Protein AF-A0A679HHQ5-F1 (afdb_monomer_lite)

Secondary structure (DSSP, 8-state):
-HHHHS--BTTB--TTTTTHHHHHHHHHHH-HHHHHHHHHHHHHHHHHHHHHHSS-GGGS-HHHHHHHHHHHHHHHIIIIISPP-SSHHHHHHHHHHHHHIIIII---HHHHHHHHHHHHHHHHHHTTSHHHHHHTT-SS-S-TT-----------

Foldseek 3Di:
DLCLLFPADPLADTLVVLCLVVVLVVVLVVDVVSVVLQVLQLVLQQVLCCVPPVGGLVPDDSVVNNVLLVVLVVLLCLQPVDDDPPDPVSVVVSVVSQVCCVPPNVHDVSNSSVSVVSNPSSVVSSLQGLRNQVSVPHRHRPDVPPPPPPPPPDDD

pLDDT: mean 82.68, std 13.49, range [41.25, 95.88]

Sequence (156 aa):
MTAVVIPSDAAGPGAREAGVVHEITRKVTADSILQQRYREGLRAFDDIARSRFGSGFHELNAENQVKMFSEVDQARQRIWVQAEPKSFSEKIRRKLEHWYYRKYVGVTDAALVLQEQMIRDVPEIFYATDIAWKSVGYSGPPFPFGYVGRQSSCAG

Radius of gyration: 19.76 Å; chains: 1; bounding box: 61×38×45 Å

Structure (mmCIF, N/CA/C/O backbone):
data_AF-A0A679HHQ5-F1
#
_entry.id   AF-A0A679HHQ5-F1
#
loop_
_atom_site.group_PDB
_atom_site.id
_atom_site.type_symbol
_atom_site.label_atom_id
_atom_site.label_alt_id
_atom_site.label_comp_id
_atom_site.label_asym_id
_atom_site.label_entity_id
_atom_site.label_seq_id
_atom_site.pdbx_PDB_ins_code
_atom_site.Cartn_x
_atom_site.Cartn_y
_atom_site.Cartn_z
_atom_site.occupancy
_atom_site.B_iso_or_equiv
_atom_site.auth_seq_id
_atom_site.auth_comp_id
_atom_site.auth_asym_id
_atom_site.auth_atom_id
_atom_site.pdbx_PDB_model_num
ATOM 1 N N . MET A 1 1 ? -1.874 -6.067 -5.063 1.00 75.81 1 MET A N 1
ATOM 2 C CA . MET A 1 1 ? -1.590 -4.774 -4.397 1.00 75.81 1 MET A CA 1
ATOM 3 C C . MET A 1 1 ? -0.657 -3.875 -5.202 1.00 75.81 1 MET A C 1
ATOM 5 O O . MET A 1 1 ? -1.059 -2.759 -5.466 1.00 75.81 1 MET A O 1
ATOM 9 N N . THR A 1 2 ? 0.535 -4.297 -5.646 1.00 82.62 2 THR A N 1
ATOM 10 C CA . THR A 1 2 ? 1.445 -3.425 -6.441 1.00 82.62 2 THR A CA 1
ATOM 11 C C . THR A 1 2 ? 0.803 -2.855 -7.712 1.00 82.62 2 THR A C 1
ATOM 13 O O . THR A 1 2 ? 0.934 -1.669 -7.985 1.00 82.62 2 THR A O 1
ATOM 16 N N . ALA A 1 3 ? 0.035 -3.676 -8.433 1.00 82.88 3 ALA A N 1
ATOM 17 C CA . ALA A 1 3 ? -0.720 -3.263 -9.619 1.00 82.88 3 ALA A CA 1
ATOM 18 C C . ALA A 1 3 ? -1.867 -2.273 -9.325 1.00 82.88 3 ALA A C 1
ATOM 20 O O . ALA A 1 3 ? -2.419 -1.699 -10.251 1.00 82.88 3 ALA A O 1
ATOM 21 N N . VAL A 1 4 ? -2.236 -2.068 -8.054 1.00 84.50 4 VAL A N 1
ATOM 22 C CA . VAL A 1 4 ? -3.191 -1.018 -7.657 1.00 84.50 4 VAL A CA 1
ATOM 23 C C . VAL A 1 4 ? -2.498 0.346 -7.604 1.00 84.50 4 VAL A C 1
ATOM 25 O O . VAL A 1 4 ? -3.132 1.359 -7.867 1.00 84.50 4 VAL A O 1
ATOM 28 N N . VAL A 1 5 ? -1.200 0.373 -7.278 1.00 83.00 5 VAL A N 1
ATOM 29 C CA . VAL A 1 5 ? -0.409 1.611 -7.187 1.00 83.00 5 VAL A CA 1
ATOM 30 C C . VAL A 1 5 ? -0.027 2.111 -8.580 1.00 83.00 5 VAL A C 1
ATOM 32 O O . VAL A 1 5 ? -0.185 3.291 -8.865 1.00 83.00 5 VAL A O 1
ATOM 35 N N . ILE A 1 6 ? 0.457 1.214 -9.447 1.00 83.19 6 ILE A N 1
ATOM 36 C CA . ILE A 1 6 ? 0.740 1.508 -10.860 1.00 83.19 6 ILE A CA 1
ATOM 37 C C . ILE A 1 6 ? 0.114 0.385 -11.703 1.00 83.19 6 ILE A C 1
ATOM 39 O O . ILE A 1 6 ? 0.715 -0.696 -11.805 1.00 83.19 6 ILE A O 1
ATOM 43 N N . PRO A 1 7 ? -1.102 0.595 -12.239 1.00 82.50 7 PRO A N 1
ATOM 44 C CA . PRO A 1 7 ? -1.778 -0.378 -13.087 1.00 82.50 7 PRO A CA 1
ATOM 45 C C . PRO A 1 7 ? -1.167 -0.416 -14.488 1.00 82.50 7 PRO A C 1
ATOM 47 O O . PRO A 1 7 ? -0.523 0.532 -14.926 1.00 82.50 7 PRO A O 1
ATOM 50 N N . SER A 1 8 ? -1.388 -1.522 -15.189 1.00 84.25 8 SER A N 1
ATOM 51 C CA . SER A 1 8 ? -1.131 -1.625 -16.626 1.00 84.25 8 SER A CA 1
ATOM 52 C C . SER A 1 8 ? -2.311 -1.012 -17.378 1.00 84.25 8 SER A C 1
ATOM 54 O O . SER A 1 8 ? -3.464 -1.289 -17.034 1.00 84.25 8 SER A O 1
ATOM 56 N N . ASP A 1 9 ? -2.049 -0.206 -18.402 1.00 81.62 9 ASP A N 1
ATOM 57 C CA . ASP A 1 9 ? -3.090 0.448 -19.195 1.00 81.62 9 ASP A CA 1
ATOM 58 C C . ASP A 1 9 ? -2.687 0.591 -20.674 1.00 81.62 9 ASP A C 1
ATOM 60 O O . ASP A 1 9 ? -1.695 0.025 -21.135 1.00 81.62 9 ASP A O 1
ATOM 64 N N . ALA A 1 10 ? -3.495 1.321 -21.448 1.00 66.81 10 ALA A N 1
ATOM 65 C CA . ALA A 1 10 ? -3.229 1.560 -22.865 1.00 66.81 10 ALA A CA 1
ATOM 66 C C . ALA A 1 10 ? -1.956 2.394 -23.120 1.00 66.81 10 ALA A C 1
ATOM 68 O O . ALA A 1 10 ? -1.443 2.372 -24.238 1.00 66.81 10 ALA A O 1
ATOM 69 N N . ALA A 1 11 ? -1.456 3.125 -22.118 1.00 66.50 11 ALA A N 1
ATOM 70 C CA . ALA A 1 11 ? -0.243 3.929 -22.208 1.00 66.50 11 ALA A CA 1
ATOM 71 C C . ALA A 1 11 ? 1.020 3.118 -21.875 1.00 66.50 11 ALA A C 1
ATOM 73 O O . ALA A 1 11 ? 2.117 3.523 -22.263 1.00 66.50 11 ALA A O 1
ATOM 74 N N . GLY A 1 12 ? 0.898 1.956 -21.223 1.00 70.81 12 GLY A N 1
ATOM 75 C CA . GLY A 1 12 ? 2.032 1.055 -21.084 1.00 70.81 12 GLY A CA 1
ATOM 76 C C . GLY A 1 12 ? 1.968 0.004 -19.971 1.00 70.81 12 GLY A C 1
ATOM 77 O O . GLY A 1 12 ? 0.952 -0.182 -19.300 1.00 70.81 12 GLY A O 1
ATOM 78 N N . PRO A 1 13 ? 3.087 -0.722 -19.788 1.00 83.75 13 PRO A N 1
ATOM 79 C CA . PRO A 1 13 ? 3.259 -1.719 -18.733 1.00 83.75 13 PRO A CA 1
ATOM 80 C C . PRO A 1 13 ? 3.134 -1.106 -17.333 1.00 83.75 13 PRO A C 1
ATOM 82 O O . PRO A 1 13 ? 3.667 -0.029 -17.072 1.00 83.75 13 PRO A O 1
ATOM 85 N N . GLY A 1 14 ? 2.487 -1.828 -16.418 1.00 84.81 14 GLY A N 1
ATOM 86 C CA . GLY A 1 14 ? 2.344 -1.441 -15.020 1.00 84.81 14 GLY A CA 1
ATOM 87 C C . GLY A 1 14 ? 3.433 -2.033 -14.121 1.00 84.81 14 GLY A C 1
ATOM 88 O O . GLY A 1 14 ? 4.414 -2.639 -14.566 1.00 84.81 14 GLY A O 1
ATOM 89 N N . ALA A 1 15 ? 3.246 -1.904 -12.802 1.00 84.31 15 ALA A N 1
ATOM 90 C CA . ALA A 1 15 ? 4.198 -2.409 -11.806 1.00 84.31 15 ALA A CA 1
ATOM 91 C C . ALA A 1 15 ? 4.486 -3.915 -11.942 1.00 84.31 15 ALA A C 1
ATOM 93 O O . ALA A 1 15 ? 5.558 -4.391 -11.562 1.00 84.31 15 ALA A O 1
ATOM 94 N N . ARG A 1 16 ? 3.529 -4.694 -12.456 1.00 83.94 16 ARG A N 1
ATOM 95 C CA . ARG A 1 16 ? 3.692 -6.141 -12.612 1.00 83.94 16 ARG A CA 1
ATOM 96 C C . ARG A 1 16 ? 4.672 -6.469 -13.736 1.00 83.94 16 ARG A C 1
ATOM 98 O O . ARG A 1 16 ? 5.578 -7.270 -13.526 1.00 83.94 16 ARG A O 1
ATOM 105 N N . GLU A 1 17 ? 4.502 -5.849 -14.894 1.00 84.31 17 GLU A N 1
ATOM 106 C CA . GLU A 1 17 ? 5.306 -6.065 -16.098 1.00 84.31 17 GLU A CA 1
ATOM 107 C C . GLU A 1 17 ? 6.719 -5.499 -15.937 1.00 84.31 17 GLU A C 1
ATOM 109 O O . GLU A 1 17 ? 7.675 -6.077 -16.445 1.00 84.31 17 GLU A O 1
ATOM 114 N N . ALA A 1 18 ? 6.870 -4.428 -15.155 1.00 84.12 18 ALA A N 1
ATOM 115 C CA . ALA A 1 18 ? 8.171 -3.876 -14.784 1.00 84.12 18 ALA A CA 1
ATOM 116 C C . ALA A 1 18 ? 8.925 -4.705 -13.721 1.00 84.12 18 ALA A C 1
ATOM 118 O O . ALA A 1 18 ? 10.008 -4.320 -13.291 1.00 84.12 18 ALA A O 1
ATOM 119 N N . GLY A 1 19 ? 8.373 -5.830 -13.250 1.00 87.06 19 GLY A N 1
ATOM 120 C CA . GLY A 1 19 ? 9.054 -6.698 -12.283 1.00 87.06 19 GLY A CA 1
ATOM 121 C C . GLY A 1 19 ? 9.132 -6.131 -10.860 1.00 87.06 19 GLY A C 1
ATOM 122 O O . GLY A 1 19 ? 9.855 -6.679 -10.026 1.00 87.06 19 GLY A O 1
ATOM 123 N N . VAL A 1 20 ? 8.350 -5.094 -10.533 1.00 88.88 20 VAL A N 1
ATOM 124 C CA . VAL A 1 20 ? 8.371 -4.428 -9.214 1.00 88.88 20 VAL A CA 1
ATOM 125 C C . VAL A 1 20 ? 8.118 -5.415 -8.074 1.00 88.88 20 VAL A C 1
ATOM 127 O O . VAL A 1 20 ? 8.723 -5.323 -7.009 1.00 88.88 20 VAL A O 1
ATOM 130 N N . VAL A 1 21 ? 7.253 -6.407 -8.299 1.00 90.44 21 VAL A N 1
ATOM 131 C CA . VAL A 1 21 ? 6.942 -7.444 -7.302 1.00 90.44 21 VAL A CA 1
ATOM 132 C C . VAL A 1 21 ? 8.190 -8.242 -6.915 1.00 90.44 21 VAL A C 1
ATOM 134 O O . VAL A 1 21 ? 8.377 -8.562 -5.740 1.00 90.44 21 VAL A O 1
ATOM 137 N N . HIS A 1 22 ? 9.053 -8.556 -7.882 1.00 90.62 22 HIS A N 1
ATOM 138 C CA . HIS A 1 22 ? 10.267 -9.328 -7.640 1.00 90.62 22 HIS A CA 1
ATOM 139 C C . HIS A 1 22 ? 11.283 -8.524 -6.819 1.00 90.62 22 HIS A C 1
ATOM 141 O O . HIS A 1 22 ? 11.858 -9.040 -5.861 1.00 90.62 22 HIS A O 1
ATOM 147 N N . GLU A 1 23 ? 11.438 -7.241 -7.136 1.00 90.56 23 GLU A N 1
ATOM 148 C CA . GLU A 1 23 ? 12.294 -6.311 -6.393 1.00 90.56 23 GLU A CA 1
ATOM 149 C C . GLU A 1 23 ? 11.817 -6.092 -4.953 1.00 90.56 23 GLU A C 1
ATOM 151 O O . GLU A 1 23 ? 12.611 -6.201 -4.017 1.00 90.56 23 GLU A O 1
ATOM 156 N N . ILE A 1 24 ? 10.513 -5.875 -4.747 1.00 90.50 24 ILE A N 1
ATOM 157 C CA . ILE A 1 24 ? 9.931 -5.798 -3.399 1.00 90.50 24 ILE A CA 1
ATOM 158 C C . ILE A 1 24 ? 10.188 -7.102 -2.646 1.00 90.50 24 ILE A C 1
ATOM 160 O O . ILE A 1 24 ? 10.656 -7.066 -1.515 1.00 90.50 24 ILE A O 1
ATOM 164 N N . THR A 1 25 ? 9.957 -8.259 -3.271 1.00 91.56 25 THR A N 1
ATOM 165 C CA . THR A 1 25 ? 10.193 -9.562 -2.630 1.00 91.56 25 THR A CA 1
ATOM 166 C C . THR A 1 25 ? 11.650 -9.711 -2.194 1.00 91.56 25 THR A C 1
ATOM 168 O O . THR A 1 25 ? 11.910 -10.157 -1.076 1.00 91.56 25 THR A O 1
ATOM 171 N N . ARG A 1 26 ? 12.609 -9.283 -3.025 1.00 92.94 26 ARG A N 1
ATOM 172 C CA . ARG A 1 26 ? 14.034 -9.273 -2.672 1.00 92.94 26 ARG A CA 1
ATOM 173 C C . ARG A 1 26 ? 14.314 -8.363 -1.476 1.00 92.94 26 ARG A C 1
ATOM 175 O O . ARG A 1 26 ? 14.922 -8.827 -0.516 1.00 92.94 26 ARG A O 1
ATOM 182 N N . LYS A 1 27 ? 13.847 -7.105 -1.514 1.00 91.62 27 LYS A N 1
ATOM 183 C CA . LYS A 1 27 ? 14.007 -6.130 -0.415 1.00 91.62 27 LYS A CA 1
ATOM 184 C C . LYS A 1 27 ? 13.418 -6.677 0.894 1.00 91.62 27 LYS A C 1
ATOM 186 O O . LYS A 1 27 ? 14.085 -6.674 1.921 1.00 91.62 27 LYS A O 1
ATOM 191 N N . VAL A 1 28 ? 12.197 -7.209 0.837 1.00 92.69 28 VAL A N 1
ATOM 192 C CA . VAL A 1 28 ? 11.457 -7.773 1.978 1.00 92.69 28 VAL A CA 1
ATOM 193 C C . VAL A 1 28 ? 12.136 -9.020 2.544 1.00 92.69 28 VAL A C 1
ATOM 195 O O . VAL A 1 28 ? 12.150 -9.207 3.753 1.00 92.69 28 VAL A O 1
ATOM 198 N N . THR A 1 29 ? 12.714 -9.875 1.700 1.00 93.12 29 THR A N 1
ATOM 199 C CA . THR A 1 29 ? 13.405 -11.093 2.162 1.00 93.12 29 THR A CA 1
ATOM 200 C C . THR A 1 29 ? 14.743 -10.774 2.833 1.00 93.12 29 THR A C 1
ATOM 202 O O . THR A 1 29 ? 15.188 -11.523 3.698 1.00 93.12 29 THR A O 1
ATOM 205 N N . ALA A 1 30 ? 15.382 -9.664 2.455 1.00 94.12 30 ALA A N 1
ATOM 206 C CA . ALA A 1 30 ? 16.677 -9.253 2.991 1.00 94.12 30 ALA A CA 1
ATOM 207 C C . ALA A 1 30 ? 16.599 -8.538 4.356 1.00 94.12 30 ALA A C 1
ATOM 209 O O . ALA A 1 30 ? 17.619 -8.425 5.031 1.00 94.12 30 ALA A O 1
ATOM 210 N N . ASP A 1 31 ? 15.421 -8.061 4.771 1.00 95.62 31 ASP A N 1
ATOM 211 C CA . ASP A 1 31 ? 15.228 -7.275 5.995 1.00 95.62 31 ASP A CA 1
ATOM 212 C C . ASP A 1 31 ? 14.066 -7.844 6.824 1.00 95.62 31 ASP A C 1
ATOM 214 O O . ASP A 1 31 ? 12.901 -7.778 6.432 1.00 95.62 31 ASP A O 1
ATOM 218 N N . SER A 1 32 ? 14.376 -8.388 8.004 1.00 93.12 32 SER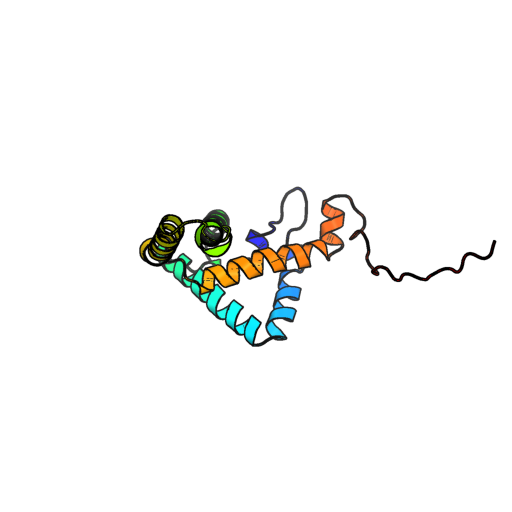 A N 1
ATOM 219 C CA . SER A 1 32 ? 13.394 -9.016 8.896 1.00 93.12 32 SER A CA 1
ATOM 220 C C . SER A 1 32 ? 12.377 -8.031 9.484 1.00 93.12 32 SER A C 1
ATOM 222 O O . SER A 1 32 ? 11.220 -8.401 9.701 1.00 93.12 32 SER A O 1
ATOM 224 N N . ILE A 1 33 ? 12.764 -6.770 9.704 1.00 93.38 33 ILE A N 1
ATOM 225 C CA . ILE A 1 33 ? 11.855 -5.717 10.174 1.00 93.38 33 ILE A CA 1
ATOM 226 C C . ILE A 1 33 ? 10.878 -5.376 9.051 1.00 93.38 33 ILE A C 1
ATOM 228 O O . ILE A 1 33 ? 9.668 -5.279 9.279 1.00 93.38 33 ILE A O 1
ATOM 232 N N . LEU A 1 34 ? 11.386 -5.230 7.826 1.00 91.81 34 LEU A N 1
ATOM 233 C CA . LEU A 1 34 ? 10.554 -4.980 6.653 1.00 91.81 34 LEU A CA 1
ATOM 234 C C . LEU A 1 34 ? 9.613 -6.159 6.374 1.00 91.81 34 LEU A C 1
ATOM 236 O O . LEU A 1 34 ? 8.422 -5.949 6.142 1.00 91.81 34 LEU A O 1
ATOM 240 N N . GLN A 1 35 ? 10.107 -7.393 6.486 1.00 94.50 35 GLN A N 1
ATOM 241 C CA . GLN A 1 35 ? 9.307 -8.613 6.388 1.00 94.50 35 GLN A CA 1
ATOM 242 C C . GLN A 1 35 ? 8.148 -8.622 7.381 1.00 94.50 35 GLN A C 1
ATOM 244 O O . GLN A 1 35 ? 7.007 -8.908 7.004 1.00 94.50 35 GLN A O 1
ATOM 249 N N . GLN A 1 36 ? 8.417 -8.280 8.642 1.00 94.50 36 GLN A N 1
ATOM 250 C CA . GLN A 1 36 ? 7.381 -8.204 9.661 1.00 94.50 36 GLN A CA 1
ATOM 251 C C . GLN A 1 36 ? 6.329 -7.144 9.318 1.00 94.50 36 GLN A C 1
ATOM 253 O O . GLN A 1 36 ? 5.139 -7.460 9.347 1.00 94.50 36 GLN A O 1
ATOM 258 N N . ARG A 1 37 ? 6.750 -5.933 8.928 1.00 93.00 37 ARG A N 1
ATOM 259 C CA . ARG A 1 37 ? 5.838 -4.846 8.529 1.00 93.00 37 ARG A CA 1
ATOM 260 C C . ARG A 1 37 ? 4.946 -5.244 7.358 1.00 93.00 37 ARG A C 1
ATOM 262 O O . ARG A 1 37 ? 3.737 -5.035 7.417 1.00 93.00 37 ARG A O 1
ATOM 269 N N . TYR A 1 38 ? 5.519 -5.858 6.321 1.00 93.38 38 TYR A N 1
ATOM 270 C CA . TYR A 1 38 ? 4.753 -6.338 5.171 1.00 93.38 38 TYR A CA 1
ATOM 271 C C . TYR A 1 38 ? 3.745 -7.411 5.578 1.00 93.38 38 TYR A C 1
ATOM 273 O O . TYR A 1 38 ? 2.581 -7.331 5.201 1.00 93.38 38 TYR A O 1
ATOM 281 N N . ARG A 1 39 ? 4.151 -8.389 6.392 1.00 95.06 39 ARG A N 1
ATOM 282 C CA . ARG A 1 39 ? 3.257 -9.453 6.863 1.00 95.06 39 ARG A CA 1
ATOM 283 C C . ARG A 1 39 ? 2.086 -8.907 7.685 1.00 95.06 39 ARG A C 1
ATOM 285 O O . ARG A 1 39 ? 0.948 -9.316 7.467 1.00 95.06 39 ARG A O 1
ATOM 292 N N . GLU A 1 40 ? 2.354 -8.002 8.621 1.00 95.81 40 GLU A N 1
ATOM 293 C CA . GLU A 1 40 ? 1.321 -7.382 9.461 1.00 95.81 40 GLU A CA 1
ATOM 294 C C . GLU A 1 40 ? 0.371 -6.513 8.638 1.00 95.81 40 GLU A C 1
ATOM 296 O O . GLU A 1 40 ? -0.847 -6.608 8.792 1.00 95.81 40 GLU A O 1
ATOM 301 N N . GLY A 1 41 ? 0.911 -5.713 7.720 1.00 94.62 41 GLY A N 1
ATOM 302 C CA . GLY A 1 41 ? 0.111 -4.878 6.838 1.00 94.62 41 GLY A CA 1
ATOM 303 C C . GLY A 1 41 ? -0.743 -5.677 5.857 1.00 94.62 41 GLY A C 1
ATOM 304 O O . GLY A 1 41 ? -1.917 -5.363 5.688 1.00 94.62 41 GLY A O 1
ATOM 305 N N . LEU A 1 42 ? -0.197 -6.735 5.247 1.00 94.94 42 LEU A N 1
ATOM 306 C CA . LEU A 1 42 ? -0.943 -7.593 4.319 1.00 94.94 42 LEU A CA 1
ATOM 307 C C . LEU A 1 42 ? -2.111 -8.267 5.036 1.00 94.94 42 LEU A C 1
ATOM 309 O O . LEU A 1 42 ? -3.229 -8.268 4.528 1.00 94.94 42 LEU A O 1
ATOM 313 N N . ARG A 1 43 ? -1.869 -8.759 6.256 1.00 95.88 43 ARG A N 1
ATOM 314 C CA . ARG A 1 43 ? -2.926 -9.301 7.109 1.00 95.88 43 ARG A CA 1
ATOM 315 C C . ARG A 1 43 ? -3.989 -8.251 7.425 1.00 95.88 43 ARG A C 1
ATOM 317 O O . ARG A 1 43 ? -5.171 -8.545 7.315 1.00 95.88 43 ARG A O 1
ATOM 324 N N . ALA A 1 44 ? -3.585 -7.029 7.768 1.00 95.00 44 ALA A N 1
ATOM 325 C CA . ALA A 1 44 ? -4.529 -5.950 8.034 1.00 95.00 44 ALA A CA 1
ATOM 326 C C . ALA A 1 44 ? -5.389 -5.603 6.806 1.00 95.00 44 ALA A C 1
ATOM 328 O O . ALA A 1 44 ? -6.585 -5.368 6.950 1.00 95.00 44 ALA A O 1
ATOM 329 N N . PHE A 1 45 ? -4.810 -5.607 5.602 1.00 94.56 45 PHE A N 1
ATOM 330 C CA . PHE A 1 45 ? -5.567 -5.443 4.360 1.00 94.56 45 PHE A CA 1
ATOM 331 C C . PHE A 1 45 ? -6.567 -6.584 4.146 1.00 94.56 45 PHE A C 1
ATOM 333 O O . PHE A 1 45 ? -7.728 -6.320 3.841 1.00 94.56 45 PHE A O 1
ATOM 340 N N . ASP A 1 46 ? -6.160 -7.836 4.351 1.00 95.50 46 ASP A N 1
ATOM 341 C CA . ASP A 1 46 ? -7.075 -8.977 4.251 1.00 95.50 46 ASP A CA 1
ATOM 342 C C . ASP A 1 46 ? -8.206 -8.913 5.289 1.00 95.50 46 ASP A C 1
ATOM 344 O O . ASP A 1 46 ? -9.352 -9.208 4.955 1.00 95.50 46 ASP A O 1
ATOM 348 N N . ASP A 1 47 ? -7.932 -8.480 6.521 1.00 94.56 47 ASP A N 1
ATOM 349 C CA . ASP A 1 47 ? -8.952 -8.327 7.565 1.00 94.56 47 ASP A CA 1
ATOM 350 C C . ASP A 1 47 ? -9.973 -7.229 7.198 1.00 94.56 47 ASP A C 1
ATOM 352 O O . ASP A 1 47 ? -11.189 -7.414 7.340 1.00 94.56 47 ASP A O 1
ATOM 356 N N . ILE A 1 48 ? -9.503 -6.100 6.652 1.00 93.50 48 ILE A N 1
ATOM 357 C CA . ILE A 1 48 ? -10.371 -5.034 6.128 1.00 93.50 48 ILE A CA 1
ATOM 358 C C . ILE A 1 48 ? -11.212 -5.570 4.960 1.00 93.50 48 ILE A C 1
ATOM 360 O O . ILE A 1 48 ? -12.427 -5.374 4.945 1.00 93.50 48 ILE A O 1
ATOM 364 N N . ALA A 1 49 ? -10.602 -6.288 4.016 1.00 94.62 49 ALA A N 1
ATOM 365 C CA . ALA A 1 49 ? -11.306 -6.849 2.866 1.00 94.62 49 ALA A CA 1
ATOM 366 C C . ALA A 1 49 ? -12.407 -7.829 3.297 1.00 94.62 49 ALA A C 1
ATOM 368 O O . ALA A 1 49 ? -13.566 -7.675 2.901 1.00 94.62 49 ALA A O 1
ATOM 369 N N . ARG A 1 50 ? -12.082 -8.763 4.199 1.00 94.94 50 ARG A N 1
ATOM 370 C CA . ARG A 1 50 ? -13.030 -9.763 4.706 1.00 94.94 50 ARG A CA 1
ATOM 371 C C . ARG A 1 50 ? -14.193 -9.122 5.443 1.00 94.94 50 ARG A C 1
ATOM 373 O O . ARG A 1 50 ? -15.335 -9.507 5.217 1.00 94.94 50 ARG A O 1
ATOM 380 N N . SER A 1 51 ? -13.924 -8.128 6.289 1.00 91.62 51 SER A N 1
ATOM 381 C CA 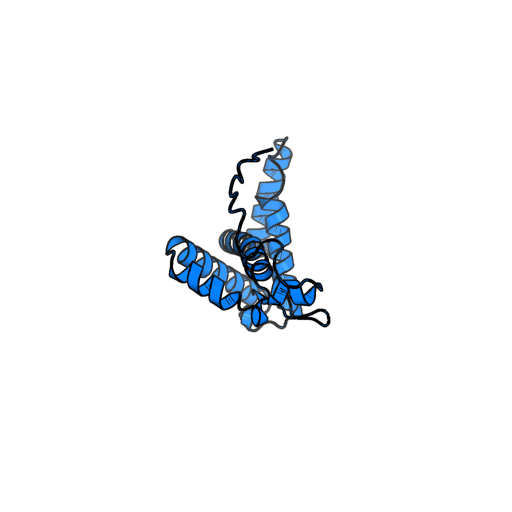. SER A 1 51 ? -14.979 -7.455 7.060 1.00 91.62 51 SER A CA 1
ATOM 382 C C . SER A 1 51 ? -15.973 -6.676 6.190 1.00 91.62 51 SER A C 1
ATOM 384 O O . SER A 1 51 ? -17.128 -6.527 6.578 1.00 91.62 51 SER A O 1
ATOM 386 N N . ARG A 1 52 ? -15.548 -6.189 5.018 1.00 90.00 52 ARG A N 1
ATOM 387 C CA . ARG A 1 52 ? -16.356 -5.305 4.160 1.00 90.00 52 ARG A CA 1
ATOM 388 C C . ARG A 1 52 ? -16.978 -5.989 2.957 1.00 90.00 52 ARG A C 1
ATOM 390 O O . ARG A 1 52 ? -18.077 -5.625 2.554 1.00 90.00 52 ARG A O 1
ATOM 397 N N . PHE A 1 53 ? -16.253 -6.926 2.364 1.00 92.12 53 PHE A N 1
ATOM 398 C CA . PHE A 1 53 ? -16.613 -7.559 1.098 1.00 92.12 53 PHE A CA 1
ATOM 399 C C . PHE A 1 53 ? -16.818 -9.071 1.238 1.00 92.12 53 PHE A C 1
ATOM 401 O O . PHE A 1 53 ? -17.285 -9.706 0.299 1.00 92.12 53 PHE A O 1
ATOM 408 N N . GLY A 1 54 ? -16.492 -9.653 2.398 1.00 94.00 54 GLY A N 1
ATOM 409 C CA . GLY A 1 54 ? -16.659 -11.083 2.670 1.00 94.00 54 GLY A CA 1
ATOM 410 C C . GLY A 1 54 ? -15.548 -11.983 2.119 1.00 94.00 54 GLY A C 1
ATOM 411 O O . GLY A 1 54 ? -15.621 -13.193 2.302 1.00 94.00 54 GLY A O 1
ATOM 412 N N . SER A 1 55 ? -14.515 -11.424 1.483 1.00 95.44 55 SER A N 1
ATOM 413 C CA . SER A 1 55 ? -13.412 -12.166 0.855 1.00 95.44 55 SER A CA 1
ATOM 414 C C . SER A 1 55 ? -12.049 -11.516 1.123 1.00 95.44 55 SER A C 1
ATOM 416 O O . SER A 1 55 ? -11.970 -10.389 1.618 1.00 95.44 55 SER A O 1
ATOM 418 N N . GLY A 1 56 ? -10.957 -12.241 0.860 1.00 95.00 56 GLY A N 1
ATOM 419 C CA . GLY A 1 56 ? -9.598 -11.703 0.986 1.00 95.00 56 GLY A CA 1
ATOM 420 C C . GLY A 1 56 ? -9.316 -10.611 -0.049 1.00 95.00 56 GLY A C 1
ATOM 421 O O . GLY A 1 56 ? -9.928 -10.579 -1.115 1.00 95.00 56 GLY A O 1
ATOM 422 N N . PHE A 1 57 ? -8.349 -9.728 0.217 1.00 92.75 57 PHE A N 1
ATOM 423 C CA . PHE A 1 57 ? -8.067 -8.587 -0.663 1.00 92.75 57 PHE A CA 1
ATOM 424 C C . PHE A 1 57 ? -7.721 -9.030 -2.092 1.00 92.75 57 PHE A C 1
ATOM 426 O O . PHE A 1 57 ? -8.159 -8.428 -3.071 1.00 92.75 57 PHE A O 1
ATOM 433 N N . HIS A 1 58 ? -6.949 -10.109 -2.221 1.00 91.44 58 HIS A N 1
ATOM 434 C CA . HIS A 1 58 ? -6.528 -10.660 -3.509 1.00 91.44 58 HIS A CA 1
ATOM 435 C C . HIS A 1 58 ? -7.672 -11.290 -4.323 1.00 91.44 58 HIS A C 1
ATOM 437 O O . HIS A 1 58 ? -7.525 -11.448 -5.532 1.00 91.44 58 HIS A O 1
ATOM 443 N N . GLU A 1 59 ? -8.794 -11.617 -3.679 1.00 94.44 59 GLU A N 1
ATOM 444 C CA . GLU A 1 59 ? -9.996 -12.191 -4.300 1.00 94.44 59 GLU A CA 1
ATOM 445 C C . GLU A 1 59 ? -10.976 -11.101 -4.764 1.00 94.44 59 GLU A C 1
ATOM 447 O O . GLU A 1 59 ? -11.916 -11.376 -5.509 1.00 94.44 59 GLU A O 1
ATOM 452 N N . LEU A 1 60 ? -10.771 -9.852 -4.331 1.00 93.56 60 LEU A N 1
ATOM 453 C CA . LEU A 1 60 ? -11.569 -8.716 -4.775 1.00 93.56 60 LEU A CA 1
ATOM 454 C C . LEU A 1 60 ? -11.319 -8.419 -6.256 1.00 93.56 60 LEU A C 1
ATOM 456 O O . LEU A 1 60 ? -10.195 -8.516 -6.752 1.00 93.56 60 LEU A O 1
ATOM 460 N N . ASN A 1 61 ? -12.365 -7.964 -6.948 1.00 93.50 61 ASN A N 1
ATOM 461 C CA . ASN A 1 61 ? -12.212 -7.391 -8.281 1.00 93.50 61 ASN A CA 1
ATOM 462 C C . ASN A 1 61 ? -11.374 -6.091 -8.236 1.00 93.50 61 ASN A C 1
ATOM 464 O O . ASN A 1 61 ? -11.201 -5.476 -7.180 1.00 93.50 61 ASN A O 1
ATOM 468 N N . ALA A 1 62 ? -10.855 -5.665 -9.390 1.00 89.56 62 ALA A N 1
ATOM 469 C CA . ALA A 1 62 ? -9.961 -4.508 -9.480 1.00 89.56 62 ALA A CA 1
ATOM 470 C C . ALA A 1 62 ? -10.589 -3.219 -8.918 1.00 89.56 62 ALA A C 1
ATOM 472 O O . ALA A 1 62 ? -9.920 -2.467 -8.213 1.00 89.56 62 ALA A O 1
ATOM 473 N N . GLU A 1 63 ? -11.881 -2.995 -9.169 1.00 91.00 63 GLU A N 1
ATOM 474 C CA . GLU A 1 63 ? -12.613 -1.829 -8.665 1.00 91.00 63 GLU A CA 1
ATOM 475 C C . GLU A 1 63 ? -12.631 -1.787 -7.129 1.00 91.00 63 GLU A C 1
ATOM 477 O O . GLU A 1 63 ? -12.269 -0.775 -6.526 1.00 91.00 63 GLU A O 1
ATOM 482 N N . ASN A 1 64 ? -12.969 -2.901 -6.477 1.00 93.12 64 ASN A N 1
ATOM 483 C CA . ASN A 1 64 ? -12.994 -2.996 -5.019 1.00 93.12 64 ASN A CA 1
ATOM 484 C C . ASN A 1 64 ? -11.587 -2.929 -4.408 1.00 93.12 64 ASN A C 1
ATOM 486 O O . ASN A 1 64 ? -11.420 -2.322 -3.348 1.00 9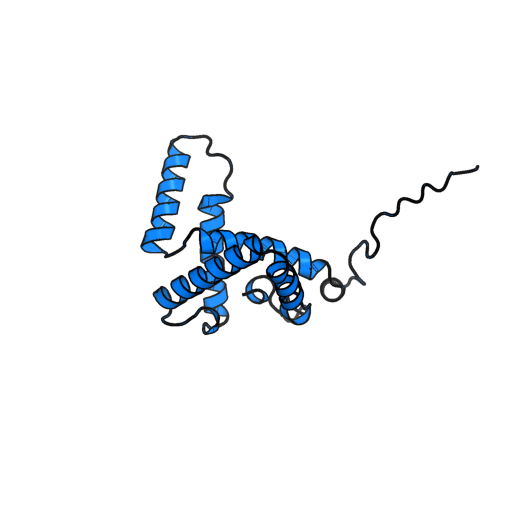3.12 64 ASN A O 1
ATOM 490 N N . GLN A 1 65 ? -10.569 -3.486 -5.077 1.00 93.31 65 GLN A N 1
ATOM 491 C CA . GLN A 1 65 ? -9.171 -3.339 -4.654 1.00 93.31 65 GLN A CA 1
ATOM 492 C C . GLN A 1 65 ? -8.734 -1.868 -4.662 1.00 93.31 65 GLN A C 1
ATOM 494 O O . GLN A 1 65 ? -8.166 -1.399 -3.675 1.00 93.31 65 GLN A O 1
ATOM 499 N N . VAL A 1 66 ? -9.030 -1.132 -5.741 1.00 91.88 66 VAL A N 1
ATOM 500 C CA . VAL A 1 66 ? -8.722 0.303 -5.871 1.00 91.88 66 VAL A CA 1
ATOM 501 C C . VAL A 1 66 ? -9.489 1.120 -4.838 1.00 91.88 66 VAL A C 1
ATOM 503 O O . VAL A 1 66 ? -8.891 1.943 -4.144 1.00 91.88 66 VAL A O 1
ATOM 506 N N . LYS A 1 67 ? -10.794 0.868 -4.683 1.00 91.31 67 LYS A N 1
ATOM 507 C CA . LYS A 1 67 ? -11.638 1.565 -3.706 1.00 91.31 67 LYS A CA 1
ATOM 508 C C . LYS A 1 67 ? -11.088 1.413 -2.292 1.00 91.31 67 LYS A C 1
ATOM 510 O O . LYS A 1 67 ? -10.869 2.407 -1.604 1.00 91.31 67 LYS A O 1
ATOM 515 N N . MET A 1 68 ? -10.815 0.180 -1.871 1.00 91.06 68 MET A N 1
ATOM 516 C CA . MET A 1 68 ? -10.296 -0.083 -0.534 1.00 91.06 68 MET A CA 1
ATOM 517 C C . MET A 1 68 ? -8.910 0.544 -0.330 1.00 91.06 68 MET A C 1
ATOM 519 O O . MET A 1 68 ? -8.670 1.168 0.701 1.00 91.06 68 MET A O 1
ATOM 523 N N . PHE A 1 69 ? -8.013 0.431 -1.316 1.00 92.38 69 PHE A N 1
ATOM 524 C CA . PHE A 1 69 ? -6.683 1.043 -1.258 1.00 92.38 69 PHE A CA 1
ATOM 525 C C . PHE A 1 69 ? -6.758 2.576 -1.144 1.00 92.38 69 PHE A C 1
ATOM 527 O O . PHE A 1 69 ? -6.051 3.168 -0.331 1.00 92.38 69 PHE A O 1
ATOM 534 N N . SER A 1 70 ? -7.663 3.218 -1.892 1.00 90.56 70 SER A N 1
ATOM 535 C CA . SER A 1 70 ? -7.902 4.666 -1.822 1.00 90.56 70 SER A CA 1
ATOM 536 C C . SER A 1 70 ? -8.426 5.103 -0.454 1.00 90.56 70 SER A C 1
ATOM 538 O O . SER A 1 70 ? -7.987 6.116 0.083 1.00 90.56 70 SER A O 1
ATOM 540 N N . GLU A 1 71 ? -9.329 4.336 0.157 1.00 89.88 71 GLU A N 1
ATOM 541 C CA . GLU A 1 71 ? -9.841 4.658 1.490 1.00 89.88 71 GLU A CA 1
ATOM 542 C C . GLU A 1 71 ? -8.762 4.566 2.579 1.00 89.88 71 GLU A C 1
ATOM 544 O O . GLU A 1 71 ? -8.713 5.420 3.471 1.00 89.88 71 GLU A O 1
ATOM 549 N N . VAL A 1 72 ? -7.876 3.566 2.499 1.00 91.50 72 VAL A N 1
ATOM 550 C CA . VAL A 1 72 ? -6.718 3.462 3.401 1.00 91.50 72 VAL A CA 1
ATOM 551 C C . VAL A 1 72 ? -5.758 4.633 3.172 1.00 91.50 72 VAL A C 1
ATOM 553 O O . VAL A 1 72 ? -5.275 5.212 4.146 1.00 91.50 72 VAL A O 1
ATOM 556 N N . ASP A 1 73 ? -5.528 5.048 1.921 1.00 90.50 73 ASP A N 1
ATOM 557 C CA . ASP A 1 73 ? -4.710 6.232 1.638 1.00 90.50 73 ASP A CA 1
ATOM 558 C C . ASP A 1 73 ? -5.327 7.520 2.197 1.00 90.50 73 ASP A C 1
ATOM 560 O O . ASP A 1 73 ? -4.637 8.311 2.834 1.00 90.50 73 ASP A O 1
ATOM 564 N N .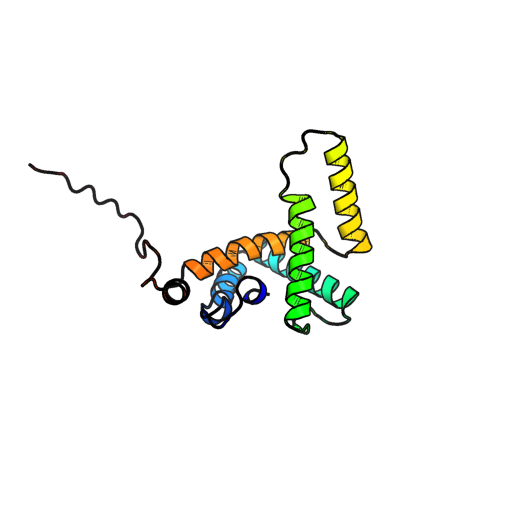 GLN A 1 74 ? -6.636 7.719 2.049 1.00 87.00 74 GLN A N 1
ATOM 565 C CA . GLN A 1 74 ? -7.325 8.880 2.622 1.00 87.00 74 GLN A CA 1
ATOM 566 C C . GLN A 1 74 ? -7.215 8.909 4.152 1.00 87.00 74 GLN A C 1
ATOM 568 O O . GLN A 1 74 ? -6.996 9.972 4.741 1.00 87.00 74 GLN A O 1
ATOM 573 N N . ALA A 1 75 ? -7.337 7.748 4.803 1.00 88.88 75 ALA A N 1
ATOM 574 C CA . ALA A 1 75 ? -7.108 7.621 6.238 1.00 88.88 75 ALA A CA 1
ATOM 575 C C . ALA A 1 75 ? -5.666 8.013 6.597 1.00 88.88 75 ALA A C 1
ATOM 577 O O . ALA A 1 75 ? -5.456 8.850 7.475 1.00 88.88 75 ALA A O 1
ATOM 578 N N . ARG A 1 76 ? -4.672 7.486 5.871 1.00 89.25 76 ARG A N 1
ATOM 579 C CA . ARG A 1 76 ? -3.250 7.823 6.046 1.00 89.25 76 ARG A CA 1
ATOM 580 C C . ARG A 1 76 ? -3.003 9.322 5.912 1.00 89.25 76 ARG A C 1
ATOM 582 O O . ARG A 1 76 ? -2.370 9.918 6.783 1.00 89.25 76 ARG A O 1
ATOM 589 N N . GLN A 1 77 ? -3.536 9.948 4.865 1.00 85.31 77 GLN A N 1
ATOM 590 C CA . GLN A 1 77 ? -3.367 11.378 4.623 1.00 85.31 77 GLN A CA 1
ATOM 591 C C . GLN A 1 77 ? -3.923 12.223 5.777 1.00 85.31 77 GLN A C 1
ATOM 593 O O . GLN A 1 77 ? -3.267 13.165 6.220 1.00 85.31 77 GLN A O 1
ATOM 598 N N . ARG A 1 78 ? -5.098 11.866 6.311 1.00 83.56 78 ARG A N 1
ATOM 599 C CA . ARG A 1 78 ? -5.737 12.579 7.432 1.00 83.56 78 ARG A CA 1
ATOM 600 C C . ARG A 1 78 ? -5.027 12.358 8.767 1.00 83.56 78 ARG A C 1
ATOM 602 O O . ARG A 1 78 ? -4.874 13.297 9.545 1.00 83.56 78 ARG A O 1
ATOM 609 N N . ILE A 1 79 ? -4.574 11.133 9.026 1.00 81.88 79 ILE A N 1
ATOM 610 C CA . ILE A 1 79 ? -4.027 10.742 10.328 1.00 81.88 79 ILE A CA 1
ATOM 611 C C . ILE A 1 79 ? -2.533 11.087 10.432 1.00 81.88 79 ILE A C 1
ATOM 613 O O . ILE A 1 79 ? -2.110 11.565 11.488 1.00 81.88 79 ILE A O 1
ATOM 617 N N . TRP A 1 80 ? -1.731 10.862 9.382 1.00 79.12 80 TRP A N 1
ATOM 618 C CA . TRP A 1 80 ? -0.258 10.905 9.440 1.00 79.12 80 TRP A CA 1
ATOM 619 C C . TRP A 1 80 ? 0.395 12.022 8.622 1.00 79.12 80 TRP A C 1
ATOM 621 O O . TRP A 1 80 ? 1.376 12.587 9.095 1.00 79.12 80 TRP A O 1
ATOM 631 N N . VAL A 1 81 ? -0.126 12.363 7.437 1.00 74.00 81 VAL A N 1
AT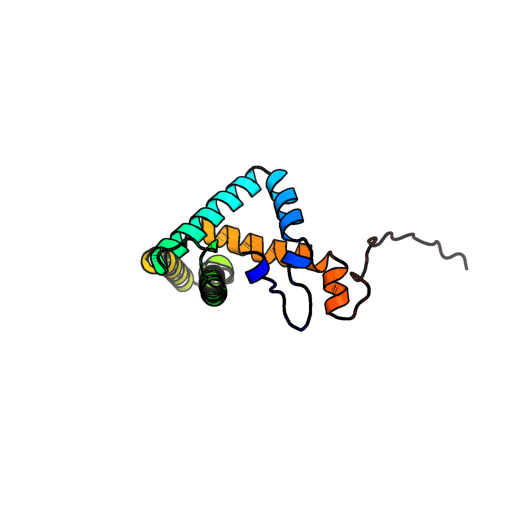OM 632 C CA . VAL A 1 81 ? 0.561 13.288 6.505 1.00 74.00 81 VAL A CA 1
ATOM 633 C C . VAL A 1 81 ? 0.306 14.765 6.819 1.00 74.00 81 VAL A C 1
ATOM 635 O O . VAL A 1 81 ? 1.141 15.611 6.508 1.00 74.00 81 VAL A O 1
ATOM 638 N N . GLN A 1 82 ? -0.829 15.112 7.434 1.00 67.06 82 GLN A N 1
ATOM 639 C CA . GLN A 1 82 ? -1.102 16.511 7.777 1.00 67.06 82 GLN A CA 1
ATOM 640 C C . GLN A 1 82 ? -0.030 17.085 8.718 1.00 67.06 82 GLN A C 1
ATOM 642 O O . GLN A 1 82 ? 0.401 16.414 9.661 1.00 67.06 82 GLN A O 1
ATOM 647 N N . ALA A 1 83 ? 0.364 18.337 8.439 1.00 60.50 83 ALA A N 1
ATOM 648 C CA . ALA A 1 83 ? 1.384 19.099 9.161 1.00 60.50 83 ALA A CA 1
ATOM 649 C C . ALA A 1 83 ? 1.191 19.057 10.686 1.00 60.50 83 ALA A C 1
ATOM 651 O O . ALA A 1 83 ? 0.093 18.770 11.180 1.00 60.50 83 ALA A O 1
ATOM 652 N N . GLU A 1 84 ? 2.262 19.355 11.435 1.00 67.31 84 GLU A N 1
ATOM 653 C CA . GLU A 1 84 ? 2.182 19.413 12.895 1.00 67.31 84 GLU A CA 1
ATOM 654 C C . GLU A 1 84 ? 0.968 20.244 13.328 1.00 67.31 84 GLU A C 1
ATOM 656 O O . GLU A 1 84 ? 0.775 21.358 12.829 1.00 67.31 84 GLU A O 1
ATOM 661 N N . PRO A 1 85 ? 0.118 19.692 14.212 1.00 65.38 85 PRO A N 1
ATOM 662 C CA . PRO A 1 85 ? -1.125 20.339 14.573 1.00 65.38 85 PRO A CA 1
ATOM 663 C C . PRO A 1 85 ? -0.788 21.652 15.273 1.00 65.38 85 PRO A C 1
ATOM 665 O O . PRO A 1 85 ? -0.196 21.660 16.356 1.00 65.38 85 PRO A O 1
ATOM 668 N N . LYS A 1 86 ? -1.182 22.760 14.650 1.00 78.69 86 LYS A N 1
ATOM 669 C CA . LYS A 1 86 ? -0.919 24.123 15.122 1.00 78.69 86 LYS A CA 1
ATOM 670 C C . LYS A 1 86 ? -1.799 24.478 16.317 1.00 78.69 86 LYS A C 1
ATOM 672 O O . LYS A 1 86 ? -1.542 25.460 17.006 1.00 78.69 86 LYS A O 1
ATOM 677 N N . SER A 1 87 ? -2.835 23.676 16.569 1.00 82.38 87 SER A N 1
ATOM 678 C CA . SER A 1 87 ? -3.796 23.879 17.648 1.00 82.38 87 SER A CA 1
ATOM 679 C C . SER A 1 87 ? -4.153 22.586 18.385 1.00 82.38 87 SER A C 1
ATOM 681 O O . SER A 1 87 ? -4.095 21.473 17.857 1.00 82.38 87 SER A O 1
ATOM 683 N N . PHE A 1 88 ? -4.594 22.744 19.631 1.00 77.19 88 PHE A N 1
ATOM 684 C CA . PHE A 1 88 ? -5.168 21.678 20.447 1.00 77.19 88 PHE A CA 1
ATOM 685 C C . PHE A 1 88 ? -6.434 21.065 19.819 1.00 77.19 88 PHE A C 1
ATOM 687 O O . PHE A 1 88 ? -6.627 19.851 19.891 1.00 77.19 88 PHE A O 1
ATOM 694 N N . SER A 1 89 ? -7.258 21.867 19.135 1.00 77.06 89 SER A N 1
ATOM 695 C CA . SER A 1 89 ? -8.449 21.370 18.430 1.00 77.06 89 SER A CA 1
ATOM 696 C C . SER A 1 89 ? -8.089 20.409 17.293 1.00 77.06 89 SER A C 1
ATOM 698 O O . SER A 1 89 ? -8.752 19.389 17.114 1.00 77.06 89 SER A O 1
ATOM 700 N N . GLU A 1 90 ? -6.997 20.667 16.572 1.00 78.88 90 GLU A N 1
ATOM 701 C CA . GLU A 1 90 ? -6.493 19.773 15.525 1.00 78.88 90 GLU A CA 1
ATOM 702 C C . GLU A 1 90 ? -5.951 18.462 16.103 1.00 78.88 90 GLU A C 1
ATOM 704 O O . GLU A 1 90 ? -6.177 17.401 15.521 1.00 78.88 90 GLU A O 1
ATOM 709 N N . LYS A 1 91 ? -5.309 18.503 17.281 1.00 78.88 91 LYS A N 1
ATOM 710 C CA . LYS A 1 91 ? -4.897 17.287 18.009 1.00 78.88 91 LYS A CA 1
ATOM 711 C C . LYS A 1 91 ? -6.108 16.427 18.381 1.00 78.88 91 LYS A C 1
ATOM 713 O O . LYS A 1 91 ? -6.078 15.213 18.176 1.00 78.88 91 LYS A O 1
ATOM 718 N N . ILE A 1 92 ? -7.182 17.045 18.886 1.00 80.31 92 ILE A N 1
ATOM 719 C CA . ILE A 1 92 ? -8.434 16.343 19.208 1.00 80.31 92 ILE A CA 1
ATOM 720 C C . ILE A 1 92 ? -9.071 15.769 17.940 1.00 80.31 92 ILE A C 1
ATOM 722 O O . ILE A 1 92 ? -9.396 14.583 17.923 1.00 80.31 92 ILE A O 1
ATOM 726 N N . ARG A 1 93 ? -9.196 16.563 16.865 1.00 82.56 93 ARG A N 1
ATOM 727 C CA . ARG A 1 93 ? -9.746 16.098 15.582 1.00 82.56 93 ARG A CA 1
ATOM 728 C C . ARG A 1 93 ? -8.983 14.886 15.053 1.00 82.56 93 ARG A C 1
ATOM 730 O O . ARG A 1 93 ? -9.617 13.891 14.733 1.00 82.56 93 ARG A O 1
ATOM 737 N N . ARG A 1 94 ? -7.644 14.919 15.032 1.00 77.94 94 ARG A N 1
ATOM 738 C CA . ARG A 1 94 ? -6.815 13.783 14.581 1.00 77.94 94 ARG A CA 1
ATOM 739 C C . ARG A 1 94 ? -7.049 12.528 15.414 1.00 77.94 94 ARG A C 1
ATOM 741 O O . ARG A 1 94 ? -7.139 11.437 14.861 1.00 77.94 94 ARG A O 1
ATOM 748 N N . LYS A 1 95 ? -7.180 12.666 16.736 1.00 82.19 95 LYS A N 1
ATOM 749 C CA . LYS A 1 95 ? -7.475 11.529 17.619 1.00 82.19 95 LYS A CA 1
ATOM 750 C C . LYS A 1 95 ? -8.876 10.960 17.369 1.00 82.19 95 LYS A C 1
ATOM 752 O O . LYS A 1 95 ? -9.044 9.744 17.387 1.00 82.19 95 LYS A O 1
ATOM 757 N N . LEU A 1 96 ? -9.862 11.820 17.106 1.00 83.75 96 LEU A N 1
ATOM 758 C CA . LEU A 1 96 ? -11.218 11.408 16.731 1.00 83.75 96 LEU A CA 1
ATOM 759 C C . LEU A 1 96 ? -11.252 10.737 15.355 1.00 83.75 96 LEU A C 1
ATOM 761 O O . LEU A 1 96 ? -11.919 9.721 15.205 1.00 83.75 96 LEU A O 1
ATOM 765 N N . GLU A 1 97 ? -10.505 11.249 14.377 1.00 81.31 97 GLU A N 1
ATOM 766 C CA . GLU A 1 97 ? -10.360 10.633 13.055 1.00 81.31 97 GLU A CA 1
ATOM 767 C C . GLU A 1 97 ? -9.678 9.270 13.156 1.00 81.31 97 GLU A C 1
ATOM 769 O O . GLU A 1 97 ? -10.205 8.293 12.633 1.00 81.31 97 GLU A O 1
ATOM 774 N N . HIS A 1 98 ? -8.567 9.165 13.890 1.00 79.00 98 HIS A N 1
ATOM 775 C CA . HIS A 1 98 ? -7.904 7.883 14.152 1.00 79.00 98 HIS A CA 1
ATOM 776 C C . HIS A 1 98 ? -8.866 6.877 14.787 1.00 79.00 98 HIS A C 1
ATOM 778 O O . HIS A 1 98 ? -8.970 5.738 14.332 1.00 79.00 98 HIS A O 1
ATOM 784 N N . TRP A 1 99 ? -9.647 7.314 15.778 1.00 83.25 99 TRP A N 1
ATOM 785 C CA . TRP A 1 99 ? -10.670 6.477 16.398 1.00 83.25 99 TRP A CA 1
ATOM 786 C C . TRP A 1 99 ? -11.786 6.078 15.422 1.00 83.25 99 TRP A C 1
ATOM 788 O O . TRP A 1 99 ? -12.164 4.907 15.385 1.00 83.25 99 TRP A O 1
ATOM 798 N N . TYR A 1 100 ? -12.285 7.012 14.612 1.00 83.31 100 TYR A N 1
ATOM 799 C CA . TYR A 1 100 ? -13.316 6.759 13.606 1.00 83.31 100 TYR A CA 1
ATOM 800 C C . TYR A 1 100 ? -12.849 5.718 12.582 1.00 83.31 100 TYR A C 1
ATOM 802 O O . TYR A 1 100 ? -13.525 4.710 12.365 1.00 83.31 100 TYR A O 1
ATOM 810 N N . TYR A 1 101 ? -11.658 5.915 12.014 1.00 79.50 101 TYR A N 1
ATOM 811 C CA . TYR A 1 101 ? -11.084 5.015 11.020 1.00 79.50 101 TYR A CA 1
ATOM 812 C C . TYR A 1 101 ? -10.802 3.626 11.593 1.00 79.50 101 TYR A C 1
ATOM 814 O O . TYR A 1 101 ? -11.112 2.618 10.957 1.00 79.50 101 TYR A O 1
ATOM 822 N N . ARG A 1 102 ? -10.307 3.550 12.829 1.00 81.69 102 ARG A N 1
ATOM 823 C CA . ARG A 1 102 ? -10.063 2.266 13.485 1.00 81.69 102 ARG A CA 1
ATOM 824 C C . ARG A 1 102 ? -11.354 1.525 13.827 1.00 81.69 102 ARG A C 1
ATOM 826 O O . ARG A 1 102 ? -11.421 0.315 13.643 1.00 81.69 102 ARG A O 1
ATOM 833 N N . LYS A 1 103 ? -12.368 2.226 14.344 1.00 80.69 103 LYS A N 1
ATOM 834 C CA . LYS A 1 103 ? -13.579 1.595 14.892 1.00 80.69 103 LYS A CA 1
ATOM 835 C C . LYS A 1 103 ? -14.654 1.308 13.846 1.00 80.69 103 LYS A C 1
ATOM 837 O O . LYS A 1 103 ? -15.296 0.268 13.933 1.00 80.69 103 LYS A O 1
ATOM 842 N N . TYR A 1 104 ? -14.868 2.213 12.894 1.00 74.81 104 TYR A N 1
ATOM 843 C CA . TYR A 1 104 ? -15.967 2.106 11.923 1.00 74.81 104 TYR A CA 1
ATOM 844 C C . TYR A 1 104 ? -15.501 1.693 10.531 1.00 74.81 104 TYR A C 1
ATOM 846 O O . TYR A 1 104 ? -16.257 1.080 9.788 1.00 74.81 104 TYR A O 1
ATOM 854 N N . VAL A 1 105 ? -14.258 2.022 10.177 1.00 74.62 105 VAL A N 1
ATOM 855 C CA . VAL A 1 105 ? -13.707 1.798 8.831 1.00 74.62 105 VAL A CA 1
ATOM 856 C C . VAL A 1 105 ? -12.790 0.562 8.812 1.00 74.62 105 VAL A C 1
ATOM 858 O O . VAL A 1 105 ? -12.525 0.015 7.740 1.00 74.62 105 VAL A O 1
ATOM 861 N N . GLY A 1 106 ? -12.346 0.097 9.989 1.00 84.19 106 GLY A N 1
ATOM 862 C CA . GLY A 1 106 ? -11.482 -1.072 10.183 1.00 84.19 106 GLY A CA 1
ATOM 863 C C . GLY A 1 106 ? -10.003 -0.825 9.876 1.00 84.19 106 GLY A C 1
ATOM 864 O O . GLY A 1 106 ? -9.209 -1.760 9.901 1.00 84.19 106 GLY A O 1
ATOM 865 N N . VAL A 1 107 ? -9.612 0.420 9.583 1.00 87.75 107 VAL A N 1
ATOM 866 C CA . VAL A 1 107 ? -8.239 0.760 9.186 1.00 87.75 107 VAL A CA 1
ATOM 867 C C . VAL A 1 107 ? -7.332 0.738 10.412 1.00 87.75 107 VAL A C 1
ATOM 869 O O . VAL A 1 107 ? -7.532 1.492 11.364 1.00 87.75 107 VAL A O 1
ATOM 872 N N . THR A 1 108 ? -6.331 -0.137 10.388 1.00 91.06 108 THR A N 1
ATOM 873 C CA . THR A 1 108 ? -5.350 -0.294 11.467 1.00 91.06 108 THR A CA 1
ATOM 874 C C . THR A 1 108 ? -4.041 0.415 11.134 1.00 91.06 108 THR A C 1
ATOM 876 O O . THR A 1 108 ? -3.739 0.666 9.968 1.00 91.06 108 THR A O 1
ATOM 879 N N . ASP A 1 109 ? -3.217 0.682 12.151 1.00 90.56 109 ASP A N 1
ATOM 880 C CA . ASP A 1 109 ? -1.896 1.286 11.943 1.00 90.56 109 ASP A CA 1
ATOM 881 C C . ASP A 1 109 ? -1.009 0.423 11.028 1.00 90.56 109 ASP A C 1
ATOM 883 O O . ASP A 1 109 ? -0.284 0.961 10.201 1.00 90.56 109 ASP A O 1
ATOM 887 N N . ALA A 1 110 ? -1.118 -0.910 11.086 1.00 93.81 110 ALA A N 1
ATOM 888 C CA . ALA A 1 110 ? -0.381 -1.810 10.195 1.00 93.81 110 ALA A CA 1
ATOM 889 C C . ALA A 1 110 ? -0.769 -1.630 8.714 1.00 93.81 110 ALA A C 1
ATOM 891 O O . ALA A 1 110 ? 0.104 -1.633 7.845 1.00 93.81 110 ALA A O 1
ATOM 892 N N . ALA A 1 111 ? -2.059 -1.417 8.422 1.00 93.56 111 ALA A N 1
ATOM 893 C CA . ALA A 1 111 ? -2.509 -1.091 7.069 1.00 93.56 111 ALA A CA 1
ATOM 894 C C . ALA A 1 111 ? -1.946 0.263 6.612 1.00 93.56 111 ALA A C 1
ATOM 896 O O . ALA A 1 111 ? -1.475 0.382 5.485 1.00 93.56 111 ALA A O 1
ATOM 897 N N . LEU A 1 112 ? -1.926 1.263 7.499 1.00 92.38 112 LEU A N 1
ATOM 898 C CA . LEU A 1 112 ? -1.351 2.577 7.206 1.00 92.38 112 LEU A CA 1
ATOM 899 C C . LEU A 1 112 ? 0.169 2.508 6.955 1.00 92.38 112 LEU A C 1
ATOM 901 O O . LEU A 1 112 ? 0.654 3.143 6.020 1.00 92.38 112 LEU A O 1
ATOM 905 N N . VAL A 1 113 ? 0.916 1.709 7.733 1.00 93.00 113 VAL A N 1
ATOM 906 C CA . VAL A 1 113 ? 2.363 1.491 7.523 1.00 93.00 113 VAL A CA 1
ATOM 907 C C . VAL A 1 113 ? 2.615 0.859 6.159 1.00 93.00 113 VAL A C 1
ATOM 909 O O . VAL A 1 113 ? 3.473 1.331 5.416 1.00 93.00 113 VAL A O 1
ATOM 912 N N . LEU A 1 114 ? 1.877 -0.198 5.810 1.00 93.75 114 LEU A N 1
ATOM 913 C CA . LEU A 1 114 ? 2.049 -0.842 4.509 1.00 93.75 114 LEU A CA 1
ATOM 914 C C . LEU A 1 114 ? 1.649 0.086 3.361 1.00 93.75 114 LEU A C 1
ATOM 916 O O . LEU A 1 114 ? 2.330 0.105 2.341 1.00 93.75 114 LEU A O 1
ATOM 920 N N . GLN A 1 115 ? 0.587 0.876 3.529 1.00 93.00 115 GLN A N 1
ATOM 921 C CA . GLN A 1 115 ? 0.165 1.869 2.545 1.00 93.00 115 GLN A CA 1
ATOM 922 C C . GLN A 1 115 ? 1.287 2.872 2.244 1.00 93.00 115 GLN A C 1
ATOM 924 O O . GLN A 1 115 ? 1.621 3.086 1.080 1.00 93.00 115 GLN A O 1
ATOM 929 N N . GLU A 1 116 ? 1.892 3.447 3.288 1.00 91.94 116 GLU A N 1
ATOM 930 C CA . GLU A 1 116 ? 3.040 4.354 3.171 1.00 91.94 116 GLU A CA 1
ATOM 931 C C . GLU A 1 116 ? 4.202 3.686 2.427 1.00 91.94 116 GLU A C 1
ATOM 933 O O . GLU A 1 116 ? 4.736 4.234 1.462 1.00 91.94 116 GLU A O 1
ATOM 938 N N . GLN A 1 117 ? 4.556 2.469 2.847 1.00 91.75 117 GLN A N 1
ATOM 939 C CA . GLN A 1 117 ? 5.659 1.714 2.264 1.00 91.75 117 GLN A CA 1
ATOM 940 C C . GLN A 1 117 ? 5.425 1.430 0.773 1.00 91.75 117 GLN A C 1
ATOM 942 O O . GLN A 1 117 ? 6.326 1.618 -0.035 1.00 91.75 117 GLN A O 1
ATOM 947 N N . MET A 1 118 ? 4.210 1.036 0.389 1.00 91.31 118 MET A N 1
ATOM 948 C CA . MET A 1 118 ? 3.857 0.714 -0.997 1.00 91.31 118 MET A CA 1
ATOM 949 C C . MET A 1 118 ? 3.843 1.947 -1.905 1.00 91.31 118 MET A C 1
ATOM 951 O O . MET A 1 118 ? 4.325 1.868 -3.034 1.00 91.31 118 MET A O 1
ATOM 955 N N . ILE A 1 119 ? 3.315 3.080 -1.424 1.00 91.12 119 ILE A N 1
ATOM 956 C CA . ILE A 1 119 ? 3.306 4.349 -2.174 1.00 91.12 119 ILE A CA 1
ATOM 957 C C . ILE A 1 119 ? 4.730 4.862 -2.410 1.00 91.12 119 ILE A C 1
ATOM 959 O O . ILE A 1 119 ? 4.978 5.526 -3.412 1.00 91.12 119 ILE A O 1
ATOM 963 N N . ARG A 1 120 ? 5.670 4.536 -1.520 1.00 89.31 120 ARG A N 1
ATOM 964 C CA . ARG A 1 120 ? 7.084 4.864 -1.694 1.00 89.31 120 ARG A CA 1
ATOM 965 C C . ARG A 1 120 ? 7.813 3.866 -2.599 1.00 89.31 120 ARG A C 1
ATOM 967 O O . ARG A 1 120 ? 8.419 4.271 -3.586 1.00 89.31 120 ARG A O 1
ATOM 974 N N . ASP A 1 121 ? 7.749 2.576 -2.273 1.00 90.44 121 ASP A N 1
ATOM 975 C CA . ASP A 1 121 ? 8.556 1.534 -2.917 1.00 90.44 121 ASP A CA 1
ATOM 976 C C . ASP A 1 121 ? 8.160 1.307 -4.375 1.00 90.44 121 ASP A C 1
ATOM 978 O O . ASP A 1 121 ? 9.030 1.124 -5.227 1.00 90.44 121 ASP A O 1
ATOM 982 N N . VAL A 1 122 ? 6.856 1.282 -4.677 1.00 91.81 122 VAL A N 1
ATOM 983 C CA . VAL A 1 122 ? 6.389 0.906 -6.017 1.00 91.81 122 VAL A CA 1
ATOM 984 C C . VAL A 1 122 ? 6.831 1.923 -7.072 1.00 91.81 122 VAL A C 1
ATOM 986 O O . VAL A 1 122 ? 7.436 1.483 -8.050 1.00 91.81 122 VAL A O 1
ATOM 989 N N . PRO A 1 123 ? 6.617 3.245 -6.909 1.00 87.56 123 PRO A N 1
ATOM 990 C CA . PRO A 1 123 ? 7.128 4.225 -7.865 1.00 87.56 123 PRO A CA 1
ATOM 991 C C . PRO A 1 123 ? 8.656 4.269 -7.920 1.00 87.56 123 PRO A C 1
ATOM 993 O O . PRO A 1 123 ? 9.206 4.342 -9.016 1.00 87.56 123 PRO A O 1
ATOM 996 N N . GLU A 1 124 ? 9.343 4.181 -6.772 1.00 87.81 124 GLU A N 1
ATOM 997 C CA . GLU A 1 124 ? 10.815 4.172 -6.712 1.00 87.81 124 GLU A CA 1
ATOM 998 C C . GLU A 1 124 ? 11.396 3.046 -7.576 1.00 87.81 124 GLU A C 1
ATOM 1000 O O . GLU A 1 124 ? 12.290 3.272 -8.388 1.00 87.81 124 GLU A O 1
ATOM 1005 N N . ILE A 1 125 ? 10.855 1.834 -7.432 1.00 88.31 125 ILE A N 1
ATOM 1006 C CA . ILE A 1 125 ? 11.310 0.665 -8.183 1.00 88.31 125 ILE A CA 1
ATOM 1007 C C . ILE A 1 125 ? 10.857 0.748 -9.642 1.00 88.31 125 ILE A C 1
ATOM 1009 O O . ILE A 1 125 ? 11.650 0.468 -10.536 1.00 88.31 125 ILE A O 1
ATOM 1013 N N . PHE A 1 126 ? 9.606 1.137 -9.906 1.00 87.00 126 PHE A N 1
ATOM 1014 C CA . PHE A 1 126 ? 9.067 1.208 -11.265 1.00 87.00 126 PHE A CA 1
ATOM 1015 C C . PHE A 1 126 ? 9.886 2.159 -12.141 1.00 87.00 126 PHE A C 1
ATOM 1017 O O . PHE A 1 126 ? 10.400 1.744 -13.180 1.00 87.00 126 PHE A O 1
ATOM 1024 N N . TYR A 1 127 ? 10.106 3.394 -11.685 1.00 85.88 127 TYR A N 1
ATOM 1025 C CA . TYR A 1 127 ? 10.875 4.399 -12.425 1.00 85.88 127 TYR A CA 1
ATOM 1026 C C . TYR A 1 127 ? 12.394 4.168 -12.401 1.00 85.88 127 TYR A C 1
ATOM 1028 O O . TYR A 1 127 ? 13.129 4.894 -13.071 1.00 85.88 127 TYR A O 1
ATOM 1036 N N . ALA A 1 128 ? 12.888 3.144 -11.701 1.00 86.56 128 ALA A N 1
ATOM 1037 C CA . ALA A 1 128 ? 14.260 2.667 -11.868 1.00 86.56 128 ALA A CA 1
ATOM 1038 C C . ALA A 1 128 ? 14.419 1.734 -13.087 1.00 86.56 128 ALA A C 1
ATOM 1040 O O . ALA A 1 128 ? 15.543 1.450 -13.499 1.00 86.56 128 ALA A O 1
ATOM 1041 N N . THR A 1 129 ? 13.316 1.257 -13.678 1.00 82.50 129 THR A N 1
ATOM 1042 C CA . THR A 1 129 ? 13.344 0.338 -14.825 1.00 82.50 129 THR A CA 1
ATOM 1043 C C . THR A 1 129 ? 13.266 1.070 -16.159 1.00 82.50 129 THR A C 1
ATOM 1045 O O . THR A 1 129 ? 12.526 2.035 -16.315 1.00 82.50 129 THR A O 1
ATOM 1048 N N . ASP A 1 130 ? 13.968 0.558 -17.169 1.00 81.31 130 ASP A N 1
ATOM 1049 C CA . ASP A 1 130 ? 13.891 1.054 -18.552 1.00 81.31 130 ASP A CA 1
ATOM 1050 C C . ASP A 1 130 ? 12.471 0.930 -19.147 1.00 81.31 130 ASP A C 1
ATOM 1052 O O . ASP A 1 130 ? 12.021 1.768 -19.925 1.00 81.31 130 ASP A O 1
ATOM 1056 N N . ILE A 1 131 ? 11.719 -0.083 -18.708 1.00 82.75 131 ILE A N 1
ATOM 1057 C CA . ILE A 1 131 ? 10.329 -0.332 -19.112 1.00 82.75 131 ILE A CA 1
ATOM 1058 C C . ILE A 1 131 ? 9.426 0.875 -18.799 1.00 82.75 131 ILE A C 1
ATOM 1060 O O . ILE A 1 131 ? 8.625 1.271 -19.647 1.00 82.75 131 ILE A O 1
ATOM 1064 N N . ALA A 1 132 ? 9.584 1.483 -17.621 1.00 83.12 132 ALA A N 1
ATOM 1065 C CA . ALA A 1 132 ? 8.807 2.650 -17.207 1.00 83.12 132 ALA A CA 1
ATOM 1066 C C . ALA A 1 132 ? 9.132 3.918 -18.007 1.00 83.12 132 ALA A C 1
ATOM 1068 O O . ALA A 1 132 ? 8.265 4.761 -18.202 1.00 83.12 132 ALA A O 1
ATOM 1069 N N . TRP A 1 133 ? 10.371 4.078 -18.475 1.00 82.44 133 TRP A N 1
ATOM 1070 C CA . TRP A 1 133 ? 10.756 5.245 -19.277 1.00 82.44 133 TRP A CA 1
ATOM 1071 C C . TRP A 1 133 ? 10.310 5.104 -20.723 1.00 82.44 133 TRP A C 1
ATOM 1073 O O . TRP A 1 133 ? 9.821 6.067 -21.316 1.00 82.44 133 TRP A O 1
ATOM 1083 N N . LYS A 1 134 ? 10.381 3.884 -21.260 1.00 82.75 134 LYS A N 1
ATOM 1084 C CA . LYS A 1 134 ? 9.887 3.582 -22.603 1.00 82.75 134 LYS A CA 1
ATOM 1085 C C . LYS A 1 134 ? 8.394 3.860 -22.748 1.00 82.75 134 LYS A C 1
ATOM 1087 O O . LYS A 1 134 ? 7.992 4.355 -23.797 1.00 82.75 134 LYS A O 1
ATOM 1092 N N . SER A 1 135 ? 7.586 3.610 -21.713 1.00 79.12 135 SER A N 1
ATOM 1093 C CA . SER A 1 135 ? 6.145 3.909 -21.754 1.00 79.12 135 SER A CA 1
ATOM 1094 C C . SER A 1 135 ? 5.835 5.408 -21.820 1.00 79.12 135 SER A C 1
ATOM 1096 O O . SER A 1 135 ? 4.837 5.798 -22.415 1.00 79.12 135 SER A O 1
ATOM 1098 N N . VAL A 1 136 ? 6.714 6.264 -21.288 1.00 80.94 136 VAL A N 1
ATOM 1099 C CA . VAL A 1 136 ? 6.582 7.731 -21.361 1.00 80.94 136 VAL A CA 1
ATOM 1100 C C . VAL A 1 136 ? 7.398 8.361 -22.500 1.00 80.94 136 VAL A C 1
ATOM 1102 O O . VAL A 1 136 ? 7.520 9.581 -22.565 1.00 80.94 136 VAL A O 1
ATOM 1105 N N . GLY A 1 137 ? 7.945 7.550 -23.414 1.00 80.25 137 GLY A N 1
ATOM 1106 C CA . GLY A 1 137 ? 8.655 8.019 -24.611 1.00 80.25 137 GLY A CA 1
ATOM 1107 C C . GLY A 1 137 ? 10.138 8.357 -24.412 1.00 80.25 137 GLY A C 1
ATOM 1108 O O . GLY A 1 137 ? 10.727 9.026 -25.259 1.00 80.25 137 GLY A O 1
ATOM 1109 N N . TYR A 1 138 ? 10.755 7.896 -23.322 1.00 76.50 138 TYR A N 1
ATOM 1110 C CA . TYR A 1 138 ? 12.173 8.100 -23.009 1.00 76.50 138 TYR A CA 1
ATOM 1111 C C . TYR A 1 138 ? 12.955 6.775 -23.052 1.00 76.50 138 TYR A C 1
ATOM 1113 O O . TYR A 1 138 ? 12.437 5.717 -22.711 1.00 76.50 138 TYR A O 1
ATOM 1121 N N . SER A 1 139 ? 14.233 6.816 -23.438 1.00 69.88 139 SER A N 1
ATOM 1122 C CA . SER A 1 139 ? 15.070 5.610 -23.626 1.00 69.88 139 SER A CA 1
ATOM 1123 C C . SER A 1 139 ? 15.694 5.037 -22.342 1.00 69.88 139 SER A C 1
ATOM 1125 O O . SER A 1 139 ? 16.638 4.255 -22.427 1.00 69.88 139 SER A O 1
ATOM 1127 N N . GLY A 1 140 ? 15.238 5.476 -21.169 1.00 68.50 140 GLY A N 1
ATOM 1128 C CA . GLY A 1 140 ? 15.755 5.046 -19.870 1.00 68.50 140 GLY A CA 1
ATOM 1129 C C . GLY A 1 140 ? 15.713 6.166 -18.827 1.00 68.50 140 GLY A C 1
ATOM 1130 O O . GLY A 1 140 ? 15.401 7.312 -19.166 1.00 68.50 140 GLY A O 1
ATOM 1131 N N . PRO A 1 141 ? 16.028 5.864 -17.555 1.00 67.44 141 PRO A N 1
ATOM 1132 C CA . PRO A 1 141 ? 16.119 6.884 -16.518 1.00 67.44 141 PRO A CA 1
ATOM 1133 C C . PRO A 1 141 ? 17.158 7.940 -16.896 1.00 67.44 141 PRO A C 1
ATOM 1135 O O . PRO A 1 141 ? 18.154 7.596 -17.536 1.00 67.44 141 PRO A O 1
ATOM 1138 N N . PRO A 1 142 ? 16.988 9.209 -16.475 1.00 59.69 142 PRO A N 1
ATOM 1139 C CA . PRO A 1 142 ? 17.870 10.301 -16.883 1.00 59.69 142 PRO A CA 1
ATOM 1140 C C . PRO A 1 142 ? 19.359 10.055 -16.572 1.00 59.69 142 PRO A C 1
ATOM 1142 O O . PRO A 1 142 ? 20.202 10.712 -17.171 1.00 59.69 142 PRO A O 1
ATOM 1145 N N . PHE A 1 143 ? 19.707 9.086 -15.707 1.00 59.22 143 PHE A N 1
ATOM 1146 C CA . PHE A 1 143 ? 21.092 8.698 -15.417 1.00 59.22 143 PHE A CA 1
ATOM 1147 C C . PHE A 1 143 ? 21.233 7.197 -15.064 1.00 59.22 143 PHE A C 1
ATOM 1149 O O . PHE A 1 143 ? 21.165 6.851 -13.885 1.00 59.22 143 PHE A O 1
ATOM 1156 N N . PRO A 1 144 ? 21.499 6.284 -16.019 1.00 53.94 144 PRO A N 1
ATOM 1157 C CA . PRO A 1 144 ? 21.678 4.858 -15.710 1.00 53.94 144 PRO A CA 1
ATOM 1158 C C . PRO A 1 144 ? 22.974 4.530 -14.933 1.00 53.94 144 PRO A C 1
ATOM 1160 O O . PRO A 1 144 ? 23.096 3.427 -14.410 1.00 53.94 144 PRO A O 1
ATOM 1163 N N . PHE A 1 145 ? 23.928 5.469 -14.819 1.00 50.72 145 PHE A N 1
ATOM 1164 C CA . PHE A 1 145 ? 25.247 5.242 -14.193 1.00 50.72 145 PHE A CA 1
ATOM 1165 C C . PHE A 1 145 ? 25.639 6.231 -13.070 1.00 50.72 145 PHE A C 1
ATOM 1167 O O . PHE A 1 145 ? 26.759 6.162 -12.568 1.00 50.72 145 PHE A O 1
ATOM 1174 N N . GLY A 1 146 ? 24.744 7.128 -12.633 1.00 45.03 146 GLY A N 1
ATOM 1175 C CA . GLY A 1 146 ? 25.043 8.135 -11.599 1.00 45.03 146 GLY A CA 1
ATOM 1176 C C . GLY A 1 146 ? 26.041 9.228 -12.034 1.00 45.03 146 GLY A C 1
ATOM 1177 O O . GLY A 1 146 ? 26.717 9.118 -13.057 1.00 45.03 146 GLY A O 1
ATOM 1178 N N . TYR A 1 147 ? 26.137 10.317 -11.259 1.00 43.56 147 TYR A N 1
ATOM 1179 C CA . TYR A 1 147 ? 27.183 11.332 -11.440 1.00 43.56 147 TYR A CA 1
ATOM 1180 C C . TYR A 1 147 ? 28.538 10.755 -11.020 1.00 43.56 147 TYR A C 1
ATOM 1182 O O . TYR A 1 147 ? 28.988 10.944 -9.891 1.00 43.56 147 TYR A O 1
ATOM 1190 N N . VAL A 1 148 ? 29.233 10.090 -11.939 1.00 47.16 148 VAL A N 1
ATOM 1191 C CA . VAL A 1 148 ? 30.685 9.948 -11.820 1.00 47.16 148 VAL A CA 1
ATOM 1192 C C . VAL A 1 148 ? 31.271 11.274 -12.288 1.00 47.16 148 VAL A C 1
ATOM 1194 O O . VAL A 1 148 ? 31.586 11.461 -13.461 1.00 47.16 148 VAL A O 1
ATOM 1197 N N . GLY A 1 149 ? 31.330 12.244 -11.376 1.00 41.81 149 GLY A N 1
ATOM 1198 C CA . GLY A 1 149 ? 32.035 13.499 -11.594 1.00 41.81 149 GLY A CA 1
ATOM 1199 C C . GLY A 1 149 ? 33.516 13.212 -11.803 1.00 41.81 149 GLY A C 1
ATOM 1200 O O . GLY A 1 149 ? 34.310 13.294 -10.870 1.00 41.81 149 GLY A O 1
ATOM 1201 N N . ARG A 1 150 ? 33.911 12.858 -13.027 1.00 41.25 150 ARG A N 1
ATOM 1202 C CA . ARG A 1 150 ? 35.305 12.958 -13.430 1.00 41.25 150 ARG A CA 1
ATOM 1203 C C . ARG A 1 150 ? 35.562 14.452 -13.561 1.00 41.25 150 ARG A C 1
ATOM 1205 O O . ARG A 1 150 ? 35.117 15.066 -14.525 1.00 41.25 150 ARG A O 1
ATOM 1212 N N . GLN A 1 151 ? 36.225 15.038 -12.565 1.00 50.97 151 GLN A N 1
ATOM 1213 C CA . GLN A 1 151 ? 36.850 16.346 -12.718 1.00 50.97 151 GLN A CA 1
ATOM 1214 C C . GLN A 1 151 ? 37.867 16.215 -13.854 1.00 50.97 151 GLN A C 1
ATOM 1216 O O . GLN A 1 151 ? 39.002 15.793 -13.650 1.00 50.97 151 GLN A O 1
ATOM 1221 N N . SER A 1 152 ? 37.442 16.489 -15.083 1.00 43.31 152 SER A N 1
ATOM 1222 C CA . SER A 1 152 ? 38.366 16.797 -16.157 1.00 43.31 152 SER A CA 1
ATOM 1223 C C . SER A 1 152 ? 39.010 18.120 -15.775 1.00 43.31 152 SER A C 1
ATOM 1225 O O . SER A 1 152 ? 38.366 19.166 -15.825 1.00 43.31 152 SER A O 1
ATOM 1227 N N . SER A 1 153 ? 40.260 18.052 -15.324 1.00 52.38 153 SER A N 1
ATOM 1228 C CA . SER A 1 153 ? 41.143 19.205 -15.231 1.00 52.38 153 SER A CA 1
ATOM 1229 C C . SER A 1 153 ? 41.120 19.926 -16.577 1.00 52.38 153 SER A C 1
ATOM 1231 O O . SER A 1 153 ? 41.595 19.381 -17.576 1.00 52.38 1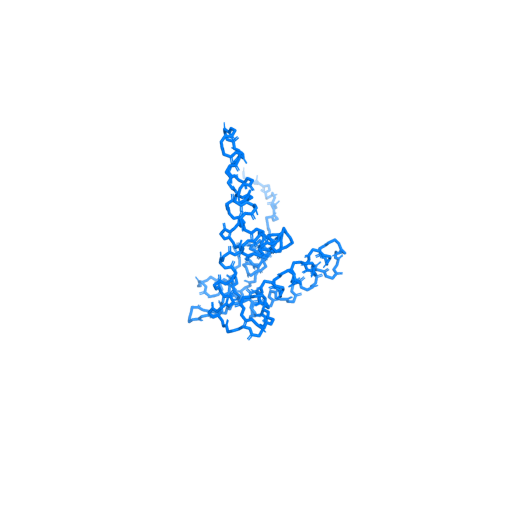53 SER A O 1
ATOM 1233 N N . CYS A 1 154 ? 40.535 21.119 -16.623 1.00 47.78 154 CYS A N 1
ATOM 1234 C CA . CYS A 1 154 ? 40.670 21.998 -17.772 1.00 47.78 154 CYS A CA 1
ATOM 1235 C C . CYS A 1 154 ? 42.133 22.448 -17.828 1.00 47.78 154 CYS A C 1
ATOM 1237 O O . CYS A 1 154 ? 42.567 23.246 -17.003 1.00 47.78 154 CYS A O 1
ATOM 1239 N N . ALA A 1 155 ? 42.891 21.889 -18.767 1.00 46.25 155 ALA A N 1
ATOM 1240 C CA . ALA A 1 155 ? 44.117 22.496 -19.253 1.00 46.25 155 ALA A CA 1
ATOM 1241 C C . ALA A 1 155 ? 43.740 23.321 -20.489 1.00 46.25 155 ALA A C 1
ATOM 1243 O O . ALA A 1 155 ? 43.294 22.763 -21.493 1.00 46.25 155 ALA A O 1
ATOM 1244 N N . GLY A 1 156 ? 43.872 24.636 -20.364 1.00 45.06 156 GLY A N 1
ATOM 1245 C CA . GLY A 1 156 ? 43.752 25.632 -21.420 1.00 45.06 156 GLY A CA 1
ATOM 1246 C C . GLY A 1 156 ? 44.531 26.857 -20.992 1.00 45.06 156 GLY A C 1
ATOM 1247 O O . GLY A 1 156 ? 44.208 27.362 -19.894 1.00 45.06 156 GLY A O 1
#